Protein AF-A0AAV2PUG5-F1 (afdb_monomer)

Sequence (100 aa):
GLDNAWWIGGRGDDSQMVTISGTALDNNNPLFWFAPLPSWNYKKSECLYISSYAPKDTPLHVHSCADKKIPLCGYSPKLMEQRLPLKSSIQSKDFLNLGF

Mean predicted aligned error: 12.67 Å

Organism: Meganyctiphanes norvegica (NCBI:txid48144)

InterPro domains:
  IPR016187 C-type lectin fold [SSF56436] (5-73)

Nearest PDB structures (foldseek):
  3wh3-assembly1_A  TM=7.036E-01  e=1.785E-02  Homo sapiens

Radius of gyration: 18.86 Å; Cα contacts (8 Å, |Δi|>4): 143; chains: 1; bounding box: 28×44×50 Å

pLDDT: mean 71.43, std 16.98, range [35.56, 91.5]

Foldseek 3Di:
DCPFKAFEQWAAPQPAIAGVVRHGDDQPDPQAADPVRPPRPSDRQKTWMFGPPDPDNHTIDIDGPPDDHHYDDDDDPVVVVVVDPPPDDPPPPVVPPPDD

Structure (mmCIF, N/CA/C/O backbone):
data_AF-A0AAV2PUG5-F1
#
_entry.id   AF-A0AAV2PUG5-F1
#
loop_
_atom_site.group_PDB
_atom_site.id
_atom_site.type_symbol
_atom_site.label_atom_id
_atom_site.label_alt_id
_atom_site.label_comp_id
_atom_site.label_asym_id
_atom_site.label_entity_id
_atom_site.label_seq_id
_atom_site.pdbx_PDB_ins_code
_atom_site.Cartn_x
_atom_site.Cartn_y
_atom_site.Cartn_z
_atom_site.occupancy
_atom_site.B_iso_or_equiv
_atom_site.auth_seq_id
_atom_site.auth_comp_id
_atom_site.auth_asym_id
_atom_site.auth_atom_id
_atom_site.pdbx_PDB_model_num
ATOM 1 N N . GLY A 1 1 ? 15.523 -4.825 -9.676 1.00 49.66 1 GLY A N 1
ATOM 2 C CA . GLY A 1 1 ? 15.246 -5.826 -8.632 1.00 49.66 1 GLY A CA 1
ATOM 3 C C . GLY A 1 1 ? 14.380 -5.186 -7.575 1.00 49.66 1 GLY A C 1
ATOM 4 O O . GLY A 1 1 ? 14.511 -3.989 -7.359 1.00 49.66 1 GLY A O 1
ATOM 5 N N . LEU A 1 2 ? 13.479 -5.947 -6.951 1.00 57.09 2 LEU A N 1
ATOM 6 C CA . LEU A 1 2 ? 12.649 -5.497 -5.819 1.00 57.09 2 LEU A CA 1
ATOM 7 C C . LEU A 1 2 ? 13.419 -5.554 -4.483 1.00 57.09 2 LEU A C 1
ATOM 9 O O . LEU A 1 2 ? 12.812 -5.538 -3.417 1.00 57.09 2 LEU A O 1
ATOM 13 N N . ASP A 1 3 ? 14.750 -5.621 -4.535 1.00 62.50 3 ASP A N 1
ATOM 14 C CA . ASP A 1 3 ? 15.618 -5.993 -3.410 1.00 62.50 3 ASP A CA 1
ATOM 15 C C . ASP A 1 3 ? 15.672 -4.935 -2.294 1.00 62.50 3 ASP A C 1
ATOM 17 O O . ASP A 1 3 ? 16.226 -5.185 -1.232 1.00 62.50 3 ASP A O 1
ATOM 21 N N . ASN A 1 4 ? 15.031 -3.780 -2.504 1.00 80.06 4 ASN A N 1
ATOM 22 C CA . ASN A 1 4 ? 14.833 -2.729 -1.509 1.00 80.06 4 ASN A CA 1
ATOM 23 C C . ASN A 1 4 ? 13.394 -2.192 -1.552 1.00 80.06 4 ASN A C 1
ATOM 25 O O . ASN A 1 4 ? 13.157 -0.998 -1.775 1.00 80.06 4 ASN A O 1
ATOM 29 N N . ALA A 1 5 ? 12.421 -3.094 -1.445 1.00 85.06 5 ALA A N 1
ATOM 30 C CA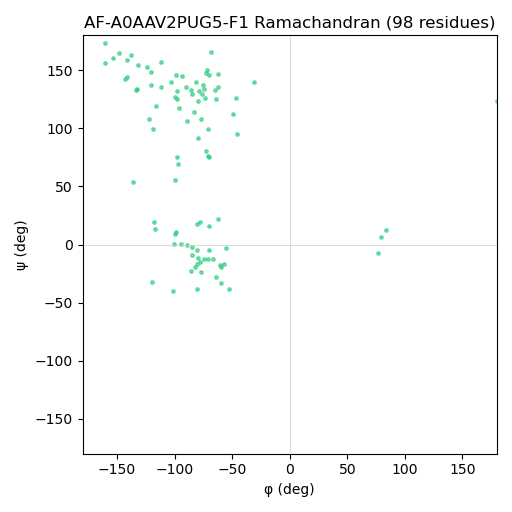 . ALA A 1 5 ? 11.006 -2.762 -1.386 1.00 85.06 5 ALA A CA 1
ATOM 31 C C . ALA A 1 5 ? 10.324 -3.519 -0.246 1.00 85.06 5 ALA A C 1
ATOM 33 O O . ALA A 1 5 ? 10.487 -4.733 -0.103 1.00 85.06 5 ALA A O 1
ATOM 34 N N . TRP A 1 6 ? 9.514 -2.807 0.531 1.00 90.25 6 TRP A N 1
ATOM 35 C CA . TRP A 1 6 ? 8.877 -3.363 1.715 1.00 90.25 6 TRP A CA 1
ATOM 36 C C . TRP A 1 6 ? 7.404 -3.013 1.791 1.00 90.25 6 TRP A C 1
ATOM 38 O O . TRP A 1 6 ? 7.038 -1.845 1.651 1.00 90.25 6 TRP A O 1
ATOM 48 N N . TRP A 1 7 ? 6.566 -4.011 2.072 1.00 91.50 7 TRP A N 1
ATOM 49 C CA . TRP A 1 7 ? 5.155 -3.770 2.347 1.00 91.50 7 TRP A CA 1
ATOM 50 C C . TRP A 1 7 ? 5.008 -2.957 3.628 1.00 91.50 7 TRP A C 1
ATOM 52 O O . TRP A 1 7 ? 5.600 -3.290 4.655 1.00 91.50 7 TRP A O 1
ATOM 62 N N . ILE A 1 8 ? 4.174 -1.926 3.573 1.00 90.12 8 ILE A N 1
ATOM 63 C CA . ILE A 1 8 ? 3.691 -1.224 4.756 1.00 90.12 8 ILE A CA 1
ATOM 64 C C . ILE A 1 8 ? 2.200 -1.506 4.914 1.00 90.12 8 ILE A C 1
ATOM 66 O O . ILE A 1 8 ? 1.515 -1.884 3.965 1.00 90.12 8 ILE A O 1
ATOM 70 N N . GLY A 1 9 ? 1.690 -1.358 6.134 1.00 90.44 9 GLY A N 1
ATOM 71 C CA . GLY A 1 9 ? 0.304 -1.676 6.453 1.00 90.44 9 GLY A CA 1
ATOM 72 C C . GLY A 1 9 ? -0.695 -0.702 5.829 1.00 90.44 9 GLY A C 1
ATOM 73 O O . GLY A 1 9 ? -1.277 0.098 6.556 1.00 90.44 9 GLY A O 1
ATOM 74 N N . GLY A 1 10 ? -0.952 -0.808 4.525 1.00 89.94 10 GLY A N 1
ATOM 75 C CA . GLY A 1 10 ? -2.052 -0.122 3.859 1.00 89.94 10 GLY A CA 1
ATOM 76 C C . GLY A 1 10 ? -2.447 -0.731 2.516 1.00 89.94 10 GLY A C 1
ATOM 77 O O . GLY A 1 10 ? -1.667 -1.433 1.872 1.00 89.94 10 GLY A O 1
ATOM 78 N N . ARG A 1 11 ? -3.696 -0.475 2.129 1.00 91.12 11 ARG A N 1
ATOM 79 C CA . ARG A 1 11 ? -4.364 -1.022 0.942 1.00 91.12 11 ARG A CA 1
ATOM 80 C C . ARG A 1 11 ? -5.369 -0.029 0.371 1.00 91.12 11 ARG A C 1
ATOM 82 O O . ARG A 1 11 ? -5.775 0.899 1.068 1.00 91.12 11 ARG A O 1
ATOM 89 N N . GLY A 1 12 ? -5.800 -0.259 -0.859 1.00 90.75 12 GLY A N 1
ATOM 90 C CA . GLY A 1 12 ? -6.931 0.456 -1.436 1.00 90.75 12 GLY A CA 1
ATOM 91 C C . GLY A 1 12 ? -8.277 0.036 -0.829 1.00 90.75 12 GLY A C 1
ATOM 92 O O . GLY A 1 12 ? -8.450 -1.113 -0.409 1.00 90.75 12 GLY A O 1
ATOM 93 N N . ASP A 1 13 ? -9.240 0.958 -0.784 1.00 90.81 13 ASP A N 1
ATOM 94 C CA . ASP A 1 13 ? -10.641 0.705 -0.398 1.00 90.81 13 ASP A CA 1
ATOM 95 C C . ASP A 1 13 ? -11.664 0.972 -1.527 1.00 90.81 13 ASP A C 1
ATOM 97 O O . ASP A 1 13 ? -12.869 0.970 -1.284 1.00 90.81 13 ASP A O 1
ATOM 101 N N . ASP A 1 14 ? -11.173 1.117 -2.758 1.00 88.62 14 ASP A N 1
ATOM 102 C CA . ASP A 1 14 ? -11.822 1.581 -3.995 1.00 88.62 14 ASP A CA 1
ATOM 103 C C . ASP A 1 14 ? -12.026 3.107 -4.099 1.00 88.62 14 ASP A C 1
ATOM 105 O O . ASP A 1 14 ? -12.350 3.599 -5.179 1.00 88.62 14 ASP A O 1
ATOM 109 N N . SER A 1 15 ? -11.760 3.875 -3.035 1.00 86.44 15 SER A N 1
ATOM 110 C CA . SER A 1 15 ? -11.857 5.343 -3.019 1.00 86.44 15 SER A CA 1
ATOM 111 C C . SER A 1 15 ? -10.534 6.044 -2.698 1.00 86.44 15 SER A C 1
ATOM 113 O O . SER A 1 15 ? -10.310 7.159 -3.168 1.00 86.44 15 SER A O 1
ATOM 115 N N . GLN A 1 16 ? -9.682 5.440 -1.873 1.00 86.56 16 GLN A N 1
ATOM 116 C CA . GLN A 1 16 ? -8.417 5.998 -1.401 1.00 86.56 16 GLN A CA 1
ATOM 117 C C . GLN A 1 16 ? -7.480 4.899 -0.883 1.00 86.56 16 GLN A C 1
ATOM 119 O O . GLN A 1 16 ? -7.862 3.734 -0.749 1.00 86.56 16 GLN A O 1
ATOM 124 N N . MET A 1 17 ? -6.244 5.277 -0.551 1.00 87.00 17 MET A N 1
ATOM 125 C CA . MET A 1 17 ? -5.366 4.407 0.223 1.00 87.00 17 MET A CA 1
ATOM 126 C C . MET A 1 17 ? -5.654 4.575 1.714 1.00 87.00 17 MET A C 1
ATOM 128 O O . MET A 1 17 ? -5.680 5.689 2.240 1.00 87.00 17 MET A O 1
ATOM 132 N N . VAL A 1 18 ? -5.849 3.453 2.400 1.00 89.38 18 VAL A N 1
ATOM 133 C CA . VAL A 1 18 ? -6.074 3.396 3.845 1.00 89.38 18 VAL A CA 1
ATOM 134 C C . VAL A 1 18 ? -5.002 2.551 4.511 1.00 89.38 18 VAL A C 1
ATOM 136 O O . VAL A 1 18 ? -4.507 1.579 3.939 1.00 89.38 18 VAL A O 1
ATOM 139 N N . THR A 1 19 ? -4.651 2.884 5.747 1.00 88.12 19 THR A N 1
ATOM 140 C CA . THR A 1 19 ? -3.828 2.006 6.579 1.00 88.12 19 THR A CA 1
ATOM 141 C C . THR A 1 19 ? -4.607 0.745 6.971 1.00 88.12 19 THR A C 1
ATOM 143 O O . THR A 1 19 ? -5.836 0.696 6.905 1.00 88.12 19 THR A O 1
ATOM 146 N N . ILE A 1 20 ? -3.916 -0.281 7.472 1.00 84.31 20 ILE A N 1
ATOM 147 C CA . ILE A 1 20 ? -4.549 -1.484 8.044 1.00 84.31 20 ILE A CA 1
ATOM 148 C C . ILE A 1 20 ? -5.461 -1.184 9.245 1.00 84.31 20 ILE A C 1
ATOM 150 O O . ILE A 1 20 ? -6.311 -2.005 9.579 1.00 84.31 20 ILE A O 1
ATOM 154 N N . SER A 1 21 ? -5.304 -0.023 9.892 1.00 82.00 21 SER A N 1
ATOM 155 C CA . SER A 1 21 ? -6.201 0.455 10.953 1.00 82.00 21 SER A CA 1
ATOM 156 C C . SER A 1 21 ? -7.433 1.195 10.419 1.00 82.00 21 SER A C 1
ATOM 158 O O . SER A 1 21 ? -8.263 1.620 11.215 1.00 82.00 21 SER A O 1
ATOM 160 N N . GLY A 1 22 ? -7.556 1.365 9.099 1.00 82.31 22 GLY A N 1
ATOM 161 C CA . GLY A 1 22 ? -8.653 2.088 8.452 1.00 82.31 22 GLY A CA 1
ATOM 162 C C . GLY A 1 22 ? -8.462 3.604 8.393 1.00 82.31 22 GLY A C 1
ATOM 163 O O . GLY A 1 22 ? -9.407 4.325 8.093 1.00 82.31 22 GLY A O 1
ATOM 164 N N . THR A 1 23 ? -7.263 4.114 8.683 1.00 87.06 23 THR A N 1
ATOM 165 C CA . THR A 1 23 ? -6.976 5.549 8.596 1.00 87.06 23 THR A CA 1
ATOM 166 C C . THR A 1 23 ? -6.725 5.931 7.141 1.00 87.06 23 THR A C 1
ATOM 168 O O . THR A 1 23 ? -5.842 5.363 6.502 1.00 87.06 23 THR A O 1
ATOM 171 N N . ALA A 1 24 ? -7.487 6.896 6.629 1.00 87.38 24 ALA A N 1
ATOM 172 C CA . ALA A 1 24 ? -7.286 7.464 5.300 1.00 87.38 24 ALA A CA 1
ATOM 173 C C . ALA A 1 24 ? -5.920 8.154 5.187 1.00 87.38 24 ALA A C 1
ATOM 175 O O . ALA A 1 24 ? -5.523 8.896 6.088 1.00 87.38 24 ALA A O 1
ATOM 176 N N . LEU A 1 25 ? -5.215 7.923 4.080 1.00 83.31 25 LEU A N 1
ATOM 177 C CA . LEU A 1 25 ? -4.001 8.659 3.741 1.00 83.31 25 LEU A CA 1
ATOM 178 C C . LEU A 1 25 ? -4.335 9.852 2.848 1.00 83.31 25 LEU A C 1
ATOM 180 O O . LEU A 1 25 ? -5.214 9.780 1.991 1.00 83.31 25 LEU A O 1
ATOM 184 N N . ASP A 1 26 ? -3.599 10.948 3.025 1.00 81.06 26 ASP A N 1
ATOM 185 C CA . ASP A 1 26 ? -3.700 12.102 2.136 1.00 81.06 26 ASP A CA 1
ATOM 186 C C . ASP A 1 26 ? -3.085 11.765 0.771 1.00 81.06 26 ASP A C 1
ATOM 188 O O . ASP A 1 26 ? -1.866 11.797 0.586 1.00 81.06 26 ASP A O 1
ATOM 192 N N . ASN A 1 27 ? -3.945 11.428 -0.189 1.00 71.81 27 ASN A N 1
ATOM 193 C CA . ASN A 1 27 ? -3.565 11.071 -1.556 1.00 71.81 27 ASN A CA 1
ATOM 194 C C . ASN A 1 27 ? -2.971 12.243 -2.359 1.00 71.81 27 ASN A C 1
ATOM 196 O O . ASN A 1 27 ? -2.414 12.017 -3.432 1.00 71.81 27 ASN A O 1
ATOM 200 N N . ASN A 1 28 ? -3.083 13.477 -1.856 1.00 73.88 28 ASN A N 1
ATOM 201 C CA . ASN A 1 28 ? -2.594 14.679 -2.528 1.00 73.88 28 ASN A CA 1
ATOM 202 C C . ASN A 1 28 ? -1.256 15.170 -1.970 1.00 73.88 28 ASN A C 1
ATOM 204 O O . ASN A 1 28 ? -0.746 16.180 -2.448 1.00 73.88 28 ASN A O 1
ATOM 208 N N . ASN A 1 29 ? -0.673 14.484 -0.981 1.00 74.69 29 ASN A N 1
ATOM 209 C CA . ASN A 1 29 ? 0.572 14.924 -0.365 1.00 74.69 29 ASN A CA 1
ATOM 210 C C . ASN A 1 29 ? 1.792 14.607 -1.260 1.00 74.69 29 ASN A C 1
ATOM 212 O O . ASN A 1 29 ? 2.206 13.444 -1.347 1.00 74.69 29 ASN A O 1
ATOM 216 N N . PRO A 1 30 ? 2.426 15.613 -1.891 1.00 67.88 30 PRO A N 1
ATOM 217 C CA . PRO A 1 30 ? 3.510 15.386 -2.845 1.00 67.88 30 PRO A CA 1
ATOM 218 C C . PRO A 1 30 ? 4.810 14.908 -2.183 1.00 67.88 30 PRO A C 1
ATOM 220 O O . PRO A 1 30 ? 5.713 14.468 -2.886 1.00 67.88 30 PRO A O 1
ATOM 223 N N . LEU A 1 31 ? 4.922 14.982 -0.850 1.00 66.69 31 LEU A N 1
ATOM 224 C CA . LEU A 1 31 ? 6.087 14.483 -0.111 1.00 66.69 31 LEU A CA 1
ATOM 225 C C . LEU A 1 31 ? 6.075 12.960 0.028 1.00 66.69 31 LEU A C 1
ATOM 227 O O . LEU A 1 31 ? 7.118 12.349 0.245 1.00 66.69 31 LEU A O 1
ATOM 231 N N . PHE A 1 32 ? 4.898 12.342 -0.062 1.00 70.94 32 PHE A N 1
ATOM 232 C CA . PHE A 1 32 ? 4.756 10.911 0.168 1.00 70.94 32 PHE A CA 1
ATOM 233 C C . PHE A 1 32 ? 4.662 10.118 -1.129 1.00 70.94 32 PHE A C 1
ATOM 235 O O . PHE A 1 32 ? 5.266 9.053 -1.229 1.00 70.94 32 PHE A O 1
ATOM 242 N N . TRP A 1 33 ? 3.949 10.634 -2.127 1.00 75.31 33 TRP A N 1
ATOM 243 C CA . TRP A 1 33 ? 3.588 9.877 -3.321 1.00 75.31 33 TRP A CA 1
ATOM 244 C C . TRP A 1 33 ? 4.515 10.127 -4.505 1.00 75.31 33 TRP A C 1
ATOM 246 O O . TRP A 1 33 ? 4.735 11.270 -4.904 1.00 75.31 33 TRP A O 1
ATOM 256 N N . PHE A 1 34 ? 4.968 9.045 -5.141 1.00 65.88 34 PHE A N 1
ATOM 257 C CA . PHE A 1 34 ? 5.668 9.133 -6.420 1.00 65.88 34 PHE A CA 1
ATOM 258 C C . PHE A 1 34 ? 4.764 9.674 -7.525 1.00 65.88 34 PHE A C 1
ATOM 2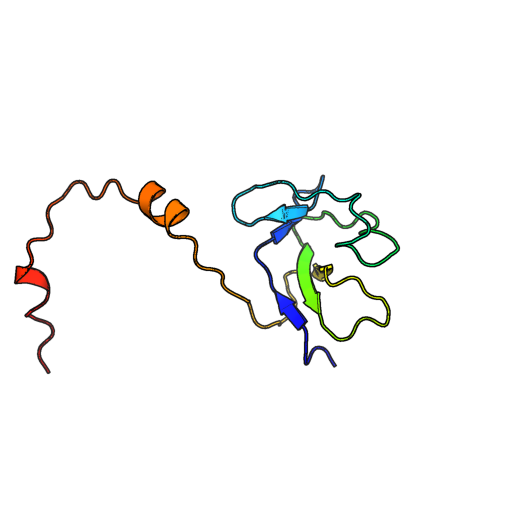60 O O . PHE A 1 34 ? 3.696 9.131 -7.794 1.00 65.88 34 PHE A O 1
ATOM 267 N N . ALA A 1 35 ? 5.218 10.744 -8.183 1.00 57.50 35 ALA A N 1
ATOM 268 C CA . ALA A 1 35 ? 4.507 11.367 -9.288 1.00 57.50 35 ALA A CA 1
ATOM 269 C C . ALA A 1 35 ? 4.592 10.526 -10.586 1.00 57.50 35 ALA A C 1
ATOM 271 O O . ALA A 1 35 ? 5.703 10.164 -10.996 1.00 57.50 35 ALA A O 1
ATOM 272 N N . PRO A 1 36 ? 3.473 10.317 -11.308 1.00 53.31 36 PRO A N 1
ATOM 273 C CA . PRO A 1 36 ? 2.148 10.865 -11.017 1.00 53.31 36 PRO A CA 1
ATOM 274 C C . PRO A 1 36 ? 1.508 10.150 -9.818 1.00 53.31 36 PRO A C 1
ATOM 276 O O . PRO A 1 36 ? 1.418 8.922 -9.830 1.00 53.31 36 PRO A O 1
ATOM 279 N N . LEU A 1 37 ? 1.097 10.956 -8.817 1.00 55.88 37 LEU A N 1
ATOM 280 C CA . LEU A 1 37 ? 0.328 10.594 -7.610 1.00 55.88 37 LEU A CA 1
ATOM 281 C C . LEU A 1 37 ? -0.596 9.422 -7.924 1.00 55.88 37 LEU A C 1
ATOM 283 O O . LEU A 1 37 ? -1.153 9.479 -9.020 1.00 55.88 37 LEU A O 1
ATOM 287 N N . PRO A 1 38 ? -0.777 8.418 -7.034 1.00 54.44 38 PRO A N 1
ATOM 288 C CA . PRO A 1 38 ? -1.325 7.105 -7.378 1.00 54.44 38 PRO A CA 1
ATOM 289 C C . PRO A 1 38 ? -2.555 7.285 -8.255 1.00 54.44 38 PRO A C 1
ATOM 291 O O . PRO A 1 38 ? -3.648 7.582 -7.774 1.00 54.44 38 PRO A O 1
ATOM 294 N N . SER A 1 39 ? -2.343 7.208 -9.567 1.00 52.91 39 SER A N 1
ATOM 295 C CA . SER A 1 39 ? -3.365 7.582 -10.525 1.00 52.91 39 SER A CA 1
ATOM 296 C C . SER A 1 39 ? -4.283 6.378 -10.578 1.00 52.91 39 SER A C 1
ATOM 298 O O . SER A 1 39 ? -4.049 5.401 -11.279 1.00 52.91 39 SER A O 1
ATOM 300 N N . TRP A 1 40 ? -5.300 6.433 -9.718 1.00 56.62 40 TRP A N 1
ATOM 301 C CA . TRP A 1 40 ? -6.561 5.705 -9.835 1.00 56.62 40 TRP A CA 1
ATOM 302 C C . TRP A 1 40 ? -6.574 4.227 -9.425 1.00 56.62 40 TRP A C 1
ATOM 304 O O . TRP A 1 40 ? -7.611 3.580 -9.543 1.00 56.62 40 TRP A O 1
ATOM 314 N N . ASN A 1 41 ? -5.490 3.689 -8.868 1.00 66.31 41 ASN A N 1
ATOM 315 C CA . ASN A 1 41 ? -5.447 2.299 -8.400 1.00 66.31 41 ASN A CA 1
ATOM 316 C C . ASN A 1 41 ? -5.638 2.176 -6.878 1.00 66.31 41 ASN A C 1
ATOM 318 O O . ASN A 1 41 ? -4.855 1.534 -6.188 1.00 66.31 41 ASN A O 1
ATOM 322 N N . TYR A 1 42 ? -6.738 2.732 -6.360 1.00 81.69 42 TYR A N 1
ATOM 323 C CA . TYR A 1 42 ? -7.219 2.468 -4.993 1.00 81.69 42 TYR A CA 1
ATOM 324 C C . TYR A 1 42 ? -7.947 1.130 -4.870 1.00 81.69 42 TYR A C 1
ATOM 326 O O . TYR A 1 42 ? -8.723 0.934 -3.943 1.00 81.69 42 TYR A O 1
ATOM 334 N N . LYS A 1 43 ? -7.752 0.205 -5.809 1.00 88.69 43 LYS A N 1
ATOM 335 C CA . LYS A 1 43 ? -8.467 -1.069 -5.794 1.00 88.69 43 LYS A CA 1
ATOM 336 C C . LYS A 1 43 ? -8.102 -1.838 -4.534 1.00 88.69 43 LYS A C 1
ATOM 338 O O . LYS A 1 43 ? -6.949 -1.842 -4.109 1.00 88.69 43 LYS A O 1
ATOM 343 N N . LYS A 1 44 ? -9.053 -2.594 -3.995 1.00 90.94 44 LYS A N 1
ATOM 344 C CA . LYS A 1 44 ? -8.792 -3.510 -2.866 1.00 90.94 44 LYS A CA 1
ATOM 345 C C . LYS A 1 44 ? -7.698 -4.554 -3.131 1.00 90.94 44 LYS A C 1
ATOM 347 O O . LYS A 1 44 ? -7.196 -5.152 -2.183 1.00 90.94 44 LYS A O 1
ATOM 352 N N . SER A 1 45 ? -7.335 -4.779 -4.396 1.00 90.75 45 SER A N 1
ATOM 353 C CA . SER A 1 45 ? -6.221 -5.639 -4.813 1.00 90.75 45 SER A CA 1
ATOM 354 C C . SER A 1 45 ? -4.844 -4.978 -4.711 1.00 90.75 45 SER A C 1
ATOM 356 O O . SER A 1 45 ? -3.850 -5.645 -4.980 1.00 90.75 45 SER A O 1
ATOM 358 N N . GLU A 1 46 ? -4.769 -3.697 -4.360 1.00 90.12 46 GLU A N 1
ATOM 359 C CA . GLU A 1 46 ? -3.546 -2.898 -4.376 1.00 90.12 46 GLU A CA 1
ATOM 360 C C . GLU A 1 46 ? -3.099 -2.535 -2.955 1.00 90.12 46 GLU A C 1
ATOM 362 O O . GLU A 1 46 ? -3.901 -2.139 -2.103 1.00 90.12 46 GLU A O 1
ATOM 367 N N . CYS A 1 47 ? -1.800 -2.677 -2.704 1.00 89.50 47 CYS A N 1
ATOM 368 C CA . CYS A 1 47 ? -1.159 -2.529 -1.403 1.00 89.50 47 CYS A CA 1
ATOM 369 C C . CYS A 1 47 ? -0.037 -1.487 -1.452 1.00 89.50 47 CYS A C 1
ATOM 371 O O . CYS A 1 47 ? 0.583 -1.257 -2.494 1.00 89.50 47 CYS A O 1
ATOM 373 N N . LEU A 1 48 ? 0.236 -0.865 -0.303 1.00 88.88 48 LEU A N 1
ATOM 374 C CA . LEU A 1 48 ? 1.290 0.137 -0.159 1.00 88.88 48 LEU A CA 1
ATOM 375 C C . LEU A 1 48 ? 2.638 -0.488 0.136 1.00 88.88 48 LEU A C 1
ATOM 377 O O . LEU A 1 48 ? 2.772 -1.274 1.073 1.00 88.88 48 LEU A O 1
ATOM 381 N N . TYR A 1 49 ? 3.661 -0.037 -0.575 1.00 87.75 49 TYR A N 1
ATOM 382 C CA . TYR A 1 49 ? 5.040 -0.354 -0.246 1.00 87.75 49 TYR A CA 1
ATOM 383 C C . TYR A 1 49 ? 5.913 0.895 -0.237 1.00 87.75 49 TYR A C 1
ATOM 385 O O . TYR A 1 49 ? 5.621 1.880 -0.917 1.00 87.75 49 TYR A O 1
ATOM 393 N N . ILE A 1 50 ? 6.997 0.829 0.534 1.00 86.06 50 ILE A N 1
ATOM 394 C CA . ILE A 1 50 ? 8.109 1.772 0.428 1.00 86.06 50 ILE A CA 1
ATOM 395 C C . ILE A 1 50 ? 9.228 1.162 -0.402 1.00 86.06 50 ILE A C 1
ATOM 397 O O . ILE A 1 50 ? 9.460 -0.047 -0.331 1.00 86.06 50 ILE A O 1
ATOM 401 N N . SER A 1 51 ? 9.946 1.977 -1.168 1.00 81.50 51 SER A N 1
ATOM 402 C CA . SER A 1 51 ? 11.165 1.534 -1.841 1.00 81.50 51 SER A CA 1
ATOM 403 C C . SER A 1 51 ? 12.235 2.610 -1.834 1.00 81.50 51 SER A C 1
ATOM 405 O O . SER A 1 51 ? 11.936 3.791 -1.970 1.00 81.50 51 SER A O 1
ATOM 407 N N . SER A 1 52 ? 13.495 2.193 -1.703 1.00 72.94 52 SER A N 1
ATOM 408 C CA . SER A 1 52 ? 14.647 3.091 -1.831 1.00 72.94 52 SER A CA 1
ATOM 409 C C . SER A 1 52 ? 15.166 3.217 -3.270 1.00 72.94 52 SER A C 1
ATOM 411 O O . SER A 1 52 ? 16.138 3.929 -3.499 1.00 72.94 52 SER A O 1
ATOM 413 N N . TYR A 1 53 ? 14.552 2.525 -4.243 1.00 64.56 53 TYR A N 1
ATOM 414 C CA . TYR A 1 53 ? 15.033 2.459 -5.631 1.00 64.56 53 TYR A CA 1
ATOM 415 C C . TYR A 1 53 ? 14.302 3.412 -6.599 1.00 64.56 53 TYR A C 1
ATOM 417 O O . TYR A 1 53 ? 14.491 3.338 -7.813 1.00 64.56 53 TYR A O 1
ATOM 425 N N . ALA A 1 54 ? 13.458 4.322 -6.118 1.00 55.56 54 ALA A N 1
ATOM 426 C CA . ALA A 1 54 ? 12.791 5.254 -7.021 1.00 55.56 54 ALA A CA 1
ATOM 427 C C . ALA A 1 54 ? 13.737 6.406 -7.421 1.00 55.56 54 ALA A C 1
ATOM 429 O O . ALA A 1 54 ? 14.315 7.044 -6.545 1.00 55.56 54 ALA A O 1
ATOM 430 N N . PRO A 1 55 ? 13.864 6.753 -8.718 1.00 53.09 55 PRO A N 1
ATOM 431 C CA . PRO A 1 55 ? 14.681 7.880 -9.187 1.00 53.09 55 PRO A CA 1
ATOM 432 C C . PRO A 1 55 ? 14.112 9.268 -8.817 1.00 53.09 55 PRO A C 1
ATOM 434 O O . PRO A 1 55 ? 14.486 10.267 -9.426 1.00 53.09 55 PRO A O 1
ATOM 437 N N . LYS A 1 56 ? 13.169 9.346 -7.871 1.00 56.12 56 LYS A N 1
ATOM 438 C CA . LYS A 1 56 ? 12.542 10.578 -7.381 1.00 56.12 56 LYS A CA 1
ATOM 439 C C . LYS A 1 56 ? 12.304 10.425 -5.882 1.00 56.12 56 LYS A C 1
ATOM 441 O O . LYS A 1 56 ? 11.930 9.340 -5.448 1.00 56.12 56 LYS A O 1
ATOM 446 N N . ASP A 1 57 ? 12.496 11.509 -5.139 1.00 60.72 57 ASP A N 1
ATOM 447 C CA . ASP A 1 57 ? 12.592 11.621 -3.671 1.00 60.72 57 ASP A CA 1
ATOM 448 C C . ASP A 1 57 ? 11.342 11.216 -2.854 1.00 60.72 57 ASP A C 1
ATOM 450 O O . ASP A 1 57 ? 11.151 11.652 -1.721 1.00 60.72 57 ASP A O 1
ATOM 454 N N . THR A 1 58 ? 10.454 10.400 -3.412 1.00 70.75 58 THR A N 1
ATOM 455 C CA . THR A 1 58 ? 9.145 10.062 -2.850 1.00 70.75 58 THR A CA 1
ATOM 456 C C . THR A 1 58 ? 9.077 8.572 -2.511 1.00 70.75 58 THR A C 1
ATOM 458 O O . THR A 1 58 ? 9.197 7.747 -3.421 1.00 70.75 58 THR A O 1
ATOM 461 N N . PRO A 1 59 ? 8.864 8.207 -1.238 1.00 75.62 59 PRO A N 1
ATOM 462 C CA . PRO A 1 59 ? 9.048 6.834 -0.783 1.00 75.62 59 PRO A CA 1
ATOM 463 C C . PRO A 1 59 ? 7.831 5.918 -0.975 1.00 75.62 59 PRO A C 1
ATOM 465 O O . PRO A 1 59 ? 8.029 4.705 -0.969 1.00 75.62 59 PRO A O 1
ATOM 468 N N . LEU A 1 60 ? 6.594 6.434 -1.091 1.00 82.38 60 LEU A N 1
ATOM 469 C CA . LEU A 1 60 ? 5.387 5.594 -1.166 1.00 82.38 60 LEU A CA 1
ATOM 470 C C . LEU A 1 60 ? 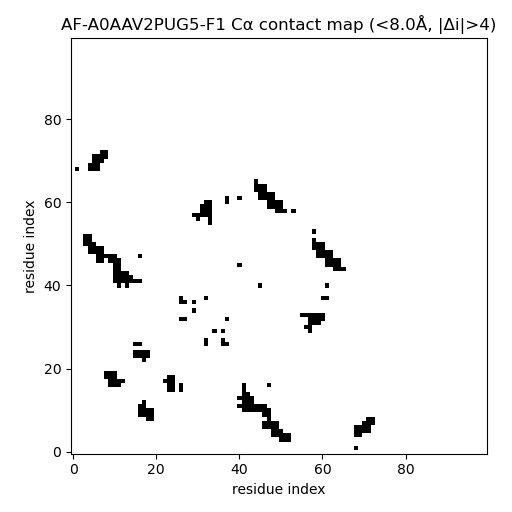5.005 5.224 -2.596 1.00 82.38 60 LEU A C 1
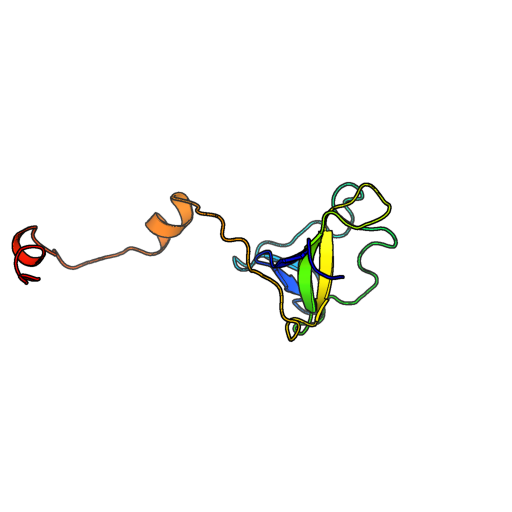ATOM 472 O O . LEU A 1 60 ? 4.890 6.067 -3.490 1.00 82.38 60 LEU A O 1
ATOM 476 N N . HIS A 1 61 ? 4.682 3.945 -2.752 1.00 82.88 61 HIS A N 1
ATOM 477 C CA . HIS A 1 61 ? 4.248 3.339 -3.996 1.00 82.88 61 HIS A CA 1
ATOM 478 C C . HIS A 1 61 ? 3.078 2.375 -3.768 1.00 82.88 61 HIS A C 1
ATOM 480 O O . HIS A 1 61 ? 2.826 1.913 -2.653 1.00 82.88 61 HIS A O 1
ATOM 486 N N . VAL A 1 62 ? 2.387 2.045 -4.859 1.00 84.00 62 VAL A N 1
ATOM 487 C CA . VAL A 1 62 ? 1.256 1.112 -4.889 1.00 84.00 62 VAL A CA 1
ATOM 488 C C . VAL A 1 62 ? 1.584 -0.039 -5.837 1.00 84.00 62 VAL A C 1
ATOM 490 O O . VAL A 1 62 ? 2.150 0.189 -6.906 1.00 84.00 62 VAL A O 1
ATOM 493 N N . HIS A 1 63 ? 1.262 -1.268 -5.440 1.00 86.88 63 HIS A N 1
ATOM 494 C CA . HIS A 1 63 ? 1.383 -2.450 -6.293 1.00 86.88 63 HIS A CA 1
ATOM 495 C C . HIS A 1 63 ? 0.386 -3.531 -5.869 1.00 86.88 63 HIS A C 1
ATOM 497 O O . HIS A 1 63 ? -0.045 -3.556 -4.715 1.00 86.88 63 HIS A O 1
ATOM 503 N N . SER A 1 64 ? 0.101 -4.481 -6.762 1.00 89.56 64 SER A N 1
ATOM 504 C CA . SER A 1 64 ? -0.718 -5.661 -6.471 1.00 89.56 64 SER A CA 1
ATOM 505 C C . SER A 1 64 ? -0.307 -6.326 -5.155 1.00 89.56 64 SER A C 1
ATOM 507 O O . SER A 1 64 ? 0.854 -6.699 -4.975 1.00 89.56 64 SER A O 1
ATOM 509 N N . CYS A 1 65 ? -1.272 -6.527 -4.258 1.00 90.69 65 CYS A N 1
ATOM 510 C CA . CYS A 1 65 ? -1.093 -7.210 -2.978 1.00 90.69 65 CYS A CA 1
ATOM 511 C C . CYS A 1 65 ? -0.628 -8.669 -3.130 1.00 90.69 65 CYS A C 1
ATOM 513 O O . CYS A 1 65 ? -0.154 -9.258 -2.162 1.00 90.69 65 CYS A O 1
ATOM 515 N N . ALA A 1 66 ? -0.781 -9.269 -4.317 1.00 90.06 66 ALA A N 1
ATOM 516 C CA . ALA A 1 66 ? -0.342 -10.639 -4.589 1.00 90.06 66 ALA A CA 1
ATOM 517 C C . ALA A 1 66 ? 1.186 -10.763 -4.750 1.00 90.06 66 ALA A C 1
ATOM 519 O O . ALA A 1 66 ? 1.722 -11.873 -4.744 1.00 90.06 66 ALA A O 1
ATOM 520 N N . ASP A 1 67 ? 1.894 -9.642 -4.891 1.00 88.69 67 ASP A N 1
ATOM 521 C CA . ASP A 1 67 ? 3.344 -9.634 -5.019 1.00 88.69 67 ASP A CA 1
ATOM 522 C C . ASP A 1 67 ? 4.059 -10.020 -3.721 1.00 88.69 67 ASP A C 1
ATOM 524 O O . ASP A 1 67 ? 3.689 -9.636 -2.608 1.00 88.69 67 ASP A O 1
ATOM 528 N N . LYS A 1 68 ? 5.197 -10.695 -3.880 1.00 86.50 68 LYS A N 1
ATOM 529 C CA . LYS A 1 68 ? 6.088 -11.017 -2.766 1.00 86.50 68 LYS A CA 1
ATOM 530 C C . LYS A 1 68 ? 6.992 -9.823 -2.460 1.00 86.50 68 LYS A C 1
ATOM 532 O O . LYS A 1 68 ? 7.843 -9.470 -3.271 1.00 86.50 68 LYS A O 1
ATOM 537 N N . LYS A 1 69 ? 6.820 -9.228 -1.279 1.00 86.44 69 LYS A N 1
ATOM 538 C CA . LYS A 1 69 ? 7.745 -8.260 -0.664 1.00 86.44 69 LYS A CA 1
ATOM 539 C C . LYS A 1 69 ? 7.803 -8.532 0.840 1.00 86.44 69 LYS A C 1
ATOM 541 O O . LYS A 1 69 ? 6.899 -9.159 1.395 1.00 86.44 69 LYS A O 1
ATOM 546 N N . ILE A 1 70 ? 8.866 -8.082 1.499 1.00 89.06 70 ILE A N 1
ATOM 547 C CA . ILE A 1 70 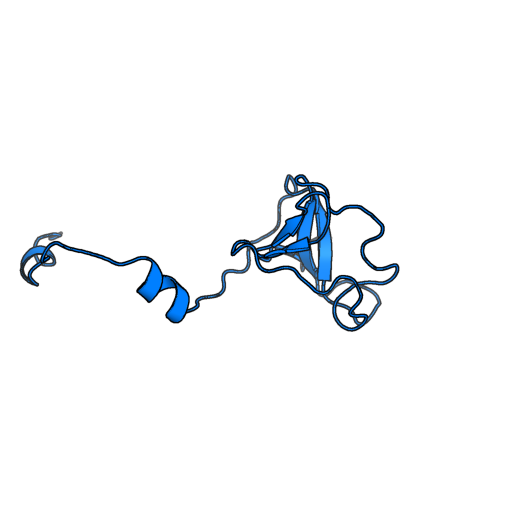? 9.023 -8.245 2.950 1.00 89.06 70 ILE A CA 1
ATOM 548 C C . ILE A 1 70 ? 8.119 -7.222 3.658 1.00 89.06 70 ILE A C 1
ATOM 550 O O . ILE A 1 70 ? 8.181 -6.042 3.311 1.00 89.06 70 ILE A O 1
ATOM 554 N N . PRO A 1 71 ? 7.281 -7.616 4.632 1.00 89.69 71 PRO A N 1
ATOM 555 C CA . PRO A 1 71 ? 6.512 -6.659 5.418 1.00 89.69 71 PRO A CA 1
ATOM 556 C C . PRO A 1 71 ? 7.384 -5.940 6.451 1.00 89.69 71 PRO A C 1
ATOM 558 O O . PRO A 1 71 ? 8.175 -6.566 7.155 1.00 89.69 71 PRO A O 1
ATOM 561 N N . LEU A 1 72 ? 7.194 -4.628 6.581 1.00 89.38 72 LEU A N 1
ATOM 562 C CA . LEU A 1 72 ? 7.697 -3.838 7.702 1.00 89.38 72 LEU A CA 1
ATOM 563 C C . LEU A 1 72 ? 6.603 -3.684 8.753 1.00 89.38 72 LEU A C 1
ATOM 565 O O . LEU A 1 72 ? 5.550 -3.090 8.512 1.00 89.38 72 LEU A O 1
ATOM 569 N N . CYS A 1 73 ? 6.877 -4.212 9.941 1.00 83.81 73 CYS A N 1
ATOM 570 C CA . CYS A 1 73 ? 5.967 -4.162 11.075 1.00 83.81 73 CYS A CA 1
ATOM 571 C C . CYS A 1 73 ? 6.346 -3.005 12.007 1.00 83.81 73 CYS A C 1
ATOM 573 O O . CYS A 1 73 ? 7.476 -2.931 12.482 1.00 83.81 73 CYS A O 1
ATOM 575 N N . GLY A 1 74 ? 5.388 -2.122 12.294 1.00 78.00 74 GLY A N 1
ATOM 576 C CA . GLY A 1 74 ? 5.508 -1.086 13.320 1.00 78.00 74 GLY A CA 1
ATOM 577 C C . GLY A 1 74 ? 4.738 -1.471 14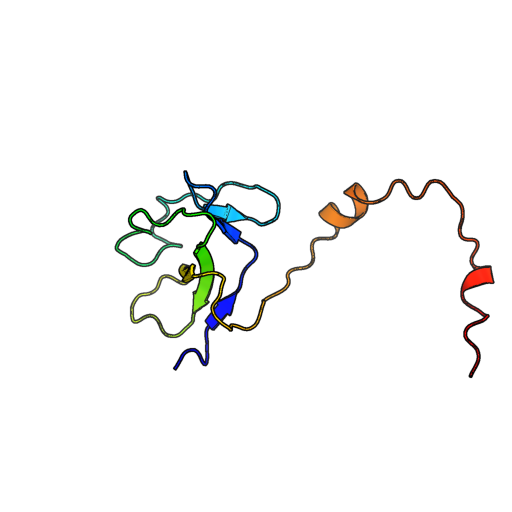.582 1.00 78.00 74 GLY A C 1
ATOM 578 O O . GLY A 1 74 ? 3.629 -1.999 14.497 1.00 78.00 74 GLY A O 1
ATOM 579 N N . TYR A 1 75 ? 5.310 -1.197 15.752 1.00 74.12 75 TYR A N 1
ATOM 580 C CA . TYR A 1 75 ? 4.668 -1.427 17.046 1.00 74.12 75 TYR A CA 1
ATOM 581 C C . TYR A 1 75 ? 4.081 -0.120 17.595 1.00 74.12 75 TYR A C 1
ATOM 583 O O . TYR A 1 75 ? 4.793 0.875 17.715 1.00 74.12 75 TYR A O 1
ATOM 591 N N . SER A 1 76 ? 2.791 -0.120 17.948 1.00 67.88 76 SER A N 1
ATOM 592 C CA . SER A 1 76 ? 2.137 0.997 18.643 1.00 67.88 76 SER A CA 1
ATOM 593 C C . SER A 1 76 ? 1.540 0.505 19.967 1.00 67.88 76 SER A C 1
ATOM 595 O O . SER A 1 76 ? 0.515 -0.184 19.937 1.00 67.88 76 SER A O 1
ATOM 597 N N . PRO A 1 77 ? 2.125 0.872 21.126 1.00 66.38 77 PRO A N 1
ATOM 598 C CA . PRO A 1 77 ? 1.609 0.483 22.442 1.00 66.38 77 PRO A CA 1
ATOM 599 C C . PRO A 1 77 ? 0.121 0.830 22.632 1.00 66.38 77 PRO A C 1
ATOM 601 O O . PRO A 1 77 ? -0.655 0.029 23.147 1.00 66.38 77 PRO A O 1
ATOM 604 N N . LYS A 1 78 ? -0.306 1.988 22.107 1.00 64.19 78 LYS A N 1
ATOM 605 C CA . LYS A 1 78 ? -1.679 2.507 22.231 1.00 64.19 78 LYS A CA 1
ATOM 606 C C . LYS A 1 78 ? -2.741 1.627 21.554 1.00 64.19 78 LYS A C 1
ATOM 608 O O . LYS A 1 78 ? -3.889 1.629 21.982 1.00 64.19 78 LYS A O 1
ATOM 613 N N . LEU A 1 79 ? -2.382 0.874 20.508 1.00 58.00 79 LEU A N 1
ATOM 614 C CA . LEU A 1 79 ? -3.315 -0.030 19.818 1.00 58.00 79 LEU A CA 1
ATOM 615 C C . LEU A 1 79 ? -3.476 -1.385 20.533 1.00 58.00 79 LEU A C 1
ATOM 617 O O . LEU A 1 79 ? -4.470 -2.072 20.299 1.00 58.00 79 LEU A O 1
ATOM 621 N N . MET A 1 80 ? -2.539 -1.779 21.406 1.00 56.22 80 MET A N 1
ATOM 622 C CA . MET A 1 80 ? -2.664 -3.010 22.202 1.00 56.22 80 MET A CA 1
ATOM 623 C C . MET A 1 80 ? -3.562 -2.825 23.422 1.00 56.22 80 MET A C 1
ATOM 625 O O . MET A 1 80 ? -4.367 -3.705 23.718 1.00 56.22 80 MET A O 1
ATOM 629 N N . GLU A 1 81 ? -3.487 -1.668 24.081 1.00 56.81 81 GLU A N 1
ATOM 630 C CA . GLU A 1 81 ? -4.353 -1.338 25.222 1.00 56.81 81 GLU A CA 1
ATOM 631 C C . GLU A 1 81 ? -5.840 -1.350 24.830 1.00 56.81 81 GLU A C 1
ATOM 633 O O . GLU A 1 81 ? -6.690 -1.783 25.602 1.00 56.81 81 GLU A O 1
ATOM 638 N N . GLN A 1 82 ? -6.158 -0.979 23.586 1.00 52.31 82 GLN A N 1
ATOM 639 C CA . GLN A 1 82 ? -7.524 -1.007 23.051 1.00 52.31 82 GLN A CA 1
ATOM 640 C C . GLN A 1 82 ? -8.016 -2.411 22.651 1.00 52.31 82 GLN A C 1
ATOM 642 O O . GLN A 1 82 ? -9.217 -2.603 22.470 1.00 52.31 82 GLN A O 1
ATOM 647 N N . ARG A 1 83 ? -7.123 -3.407 22.519 1.00 50.44 83 ARG A N 1
ATOM 648 C CA . ARG A 1 83 ? -7.484 -4.806 22.207 1.00 50.44 83 ARG A CA 1
ATOM 649 C C . ARG A 1 83 ? -7.643 -5.692 23.444 1.00 50.44 83 ARG A C 1
ATOM 651 O O . ARG A 1 83 ? -7.961 -6.870 23.294 1.00 50.44 83 ARG A O 1
ATOM 658 N N . LEU A 1 84 ? -7.467 -5.150 24.649 1.00 44.66 84 LEU A N 1
ATOM 659 C CA . LEU A 1 84 ? -7.611 -5.900 25.892 1.00 44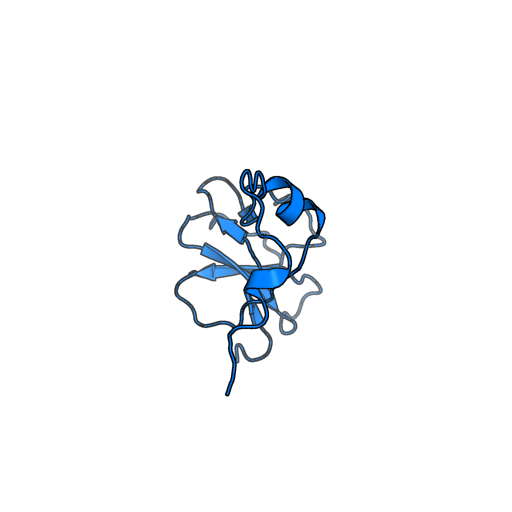.66 84 LEU A CA 1
ATOM 660 C C . LEU A 1 84 ? -8.725 -5.339 26.781 1.00 44.66 84 LEU A C 1
ATOM 662 O O . LEU A 1 84 ? -8.479 -4.491 27.632 1.00 44.66 84 LEU A O 1
ATOM 666 N N . PRO A 1 85 ? -9.909 -5.960 26.761 1.00 42.94 85 PRO A N 1
ATOM 667 C CA . PRO A 1 85 ? -10.587 -6.319 27.982 1.00 42.94 85 PRO A CA 1
ATOM 668 C C . PRO A 1 85 ? -10.280 -7.799 28.239 1.00 42.94 85 PRO A C 1
ATOM 670 O O . PRO A 1 85 ? -11.137 -8.655 28.034 1.00 42.94 85 PRO A O 1
ATOM 673 N N . LEU A 1 86 ? -9.065 -8.135 28.696 1.00 47.56 86 LEU A N 1
ATOM 674 C CA . LEU A 1 86 ? -8.861 -9.431 29.357 1.00 47.56 86 LEU A CA 1
ATOM 675 C C . LEU A 1 86 ? -9.564 -9.372 30.722 1.00 47.56 86 LEU A C 1
ATOM 677 O O . LEU A 1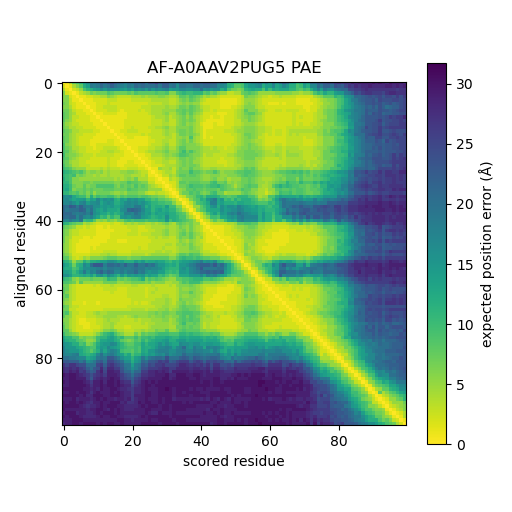 86 ? -8.947 -9.232 31.774 1.00 47.56 86 LEU A O 1
ATOM 681 N N . LYS A 1 87 ? -10.897 -9.477 30.706 1.00 48.34 87 LYS A N 1
ATOM 682 C CA . LYS A 1 87 ? -11.658 -9.980 31.848 1.00 48.34 87 LYS A CA 1
ATOM 683 C C . LYS A 1 87 ? -11.415 -11.485 31.937 1.00 48.34 87 LYS A C 1
ATOM 685 O O . LYS A 1 87 ? -12.240 -12.271 31.496 1.00 48.34 87 LYS A O 1
ATOM 690 N N . SER A 1 88 ? -10.283 -11.858 32.515 1.00 46.12 88 SER A N 1
ATOM 691 C CA . SER A 1 88 ? -10.162 -12.987 33.442 1.00 46.12 88 SER A CA 1
ATOM 692 C C . SER A 1 88 ? -8.708 -13.080 33.872 1.00 46.12 88 SER A C 1
ATOM 694 O O . SER A 1 88 ? -7.806 -13.173 33.043 1.00 46.12 88 SER A O 1
ATOM 696 N N . SER A 1 89 ? -8.505 -13.019 35.180 1.00 50.34 89 SER A N 1
ATOM 697 C CA . SER A 1 89 ? -7.221 -13.112 35.857 1.00 50.34 89 SER A CA 1
ATOM 698 C C . SER A 1 89 ? -6.400 -14.311 35.380 1.00 50.34 89 SER A C 1
ATOM 700 O O . SER A 1 89 ? -6.734 -15.449 35.703 1.00 50.34 89 SER A O 1
ATOM 702 N N . ILE A 1 90 ? -5.292 -14.054 34.695 1.00 49.44 90 ILE A N 1
ATOM 703 C CA . ILE A 1 90 ? -4.177 -14.999 34.663 1.00 49.44 90 ILE A CA 1
ATOM 704 C C . ILE A 1 90 ? -3.303 -14.608 35.851 1.00 49.44 90 ILE A C 1
ATOM 706 O O . ILE A 1 90 ? -2.694 -13.537 35.864 1.00 49.44 90 ILE A O 1
ATOM 710 N N . GLN A 1 91 ? -3.336 -15.419 36.908 1.00 52.00 91 GLN A N 1
ATOM 711 C CA . GLN A 1 91 ? -2.406 -15.254 38.018 1.00 52.00 91 GLN A CA 1
ATOM 712 C C . GLN A 1 91 ? -1.017 -15.705 37.559 1.00 52.00 91 GLN A C 1
ATOM 714 O O . GLN A 1 91 ? -0.873 -16.639 36.778 1.00 52.00 91 GLN A O 1
ATOM 719 N N . SER A 1 92 ? 0.022 -15.067 38.094 1.00 48.81 92 SER A N 1
ATOM 720 C CA . SER A 1 92 ? 1.442 -15.290 37.777 1.00 48.81 92 SER A CA 1
ATOM 721 C C . SER A 1 92 ? 1.952 -16.736 37.926 1.00 48.81 92 SER A C 1
ATOM 723 O O . SER A 1 92 ? 3.106 -17.009 37.609 1.00 48.81 92 SER A O 1
ATOM 725 N N . LYS A 1 93 ? 1.116 -17.672 38.387 1.00 46.91 93 LYS A N 1
ATOM 726 C CA . LYS A 1 93 ? 1.444 -19.091 38.556 1.00 46.91 93 LYS A CA 1
ATOM 727 C C . LYS A 1 93 ? 1.366 -19.902 37.256 1.00 46.91 93 LYS A C 1
ATOM 729 O O . LYS A 1 93 ? 1.978 -20.962 37.197 1.00 46.91 93 LYS A O 1
ATOM 734 N N . ASP A 1 94 ? 0.713 -19.390 36.212 1.00 48.84 94 ASP A N 1
ATOM 735 C CA . ASP A 1 94 ? 0.560 -20.118 34.940 1.00 48.84 94 ASP A CA 1
ATOM 736 C C . ASP A 1 94 ? 1.814 -20.061 34.039 1.00 48.84 94 ASP A C 1
ATOM 738 O O . ASP A 1 94 ? 1.935 -20.833 33.091 1.00 48.84 94 ASP A O 1
ATOM 742 N N . PHE A 1 95 ? 2.794 -19.200 34.350 1.00 48.03 95 PHE A N 1
ATOM 743 C CA . PHE A 1 95 ? 4.038 -19.065 33.573 1.00 48.03 95 PHE A CA 1
ATOM 744 C C . PHE A 1 95 ? 5.145 -20.063 33.956 1.00 48.03 95 PHE A C 1
ATOM 746 O O . PHE A 1 95 ? 6.147 -20.149 33.252 1.00 48.03 95 PHE A O 1
ATOM 753 N N . LEU A 1 96 ? 4.990 -20.831 35.041 1.00 42.59 96 LEU A N 1
ATOM 754 C CA . LEU A 1 96 ? 6.041 -21.726 35.554 1.00 42.59 96 LEU A CA 1
ATOM 755 C C . LEU A 1 96 ? 5.899 -23.202 35.140 1.00 42.59 96 LEU A C 1
ATOM 757 O O . LEU A 1 96 ? 6.639 -24.034 35.650 1.00 42.59 96 LEU A O 1
ATOM 761 N N . ASN A 1 97 ? 5.005 -23.539 34.202 1.00 42.03 97 ASN A N 1
ATOM 762 C CA . ASN A 1 97 ? 4.787 -24.930 33.766 1.00 42.03 97 ASN A CA 1
ATOM 763 C C . ASN A 1 97 ? 5.089 -25.222 32.287 1.00 42.03 97 ASN A C 1
ATOM 765 O O . ASN A 1 97 ? 4.675 -26.256 31.770 1.00 42.03 97 ASN A O 1
ATOM 769 N N . LEU A 1 98 ? 5.873 -24.378 31.617 1.00 38.56 98 LEU A N 1
ATOM 770 C CA . LEU A 1 98 ? 6.597 -24.801 30.412 1.00 38.56 98 LEU A CA 1
ATOM 771 C C . LEU A 1 98 ? 8.024 -25.178 30.818 1.00 38.56 98 LEU A C 1
ATO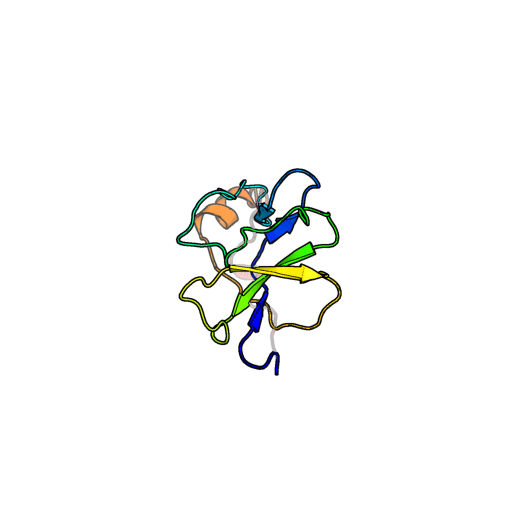M 773 O O . LEU A 1 98 ? 8.980 -24.446 30.577 1.00 38.56 98 LEU A O 1
ATOM 777 N N . GLY A 1 99 ? 8.116 -26.291 31.547 1.00 35.56 99 GLY A N 1
ATOM 778 C CA . GLY A 1 99 ? 9.369 -26.966 31.847 1.00 35.56 99 GLY A CA 1
ATOM 779 C C . GLY A 1 99 ? 9.818 -27.844 30.678 1.00 35.56 99 GLY A C 1
ATOM 780 O O . GLY A 1 99 ? 8.994 -28.563 30.117 1.00 35.56 99 GLY A O 1
ATOM 781 N N . PHE A 1 100 ? 11.136 -27.804 30.449 1.00 44.22 100 PHE A N 1
ATOM 782 C CA . PHE A 1 100 ? 11.984 -28.660 29.603 1.00 44.22 100 PHE A CA 1
ATOM 783 C C . PHE A 1 100 ? 11.897 -28.476 28.084 1.00 44.22 100 PHE A C 1
ATOM 785 O O . PHE A 1 100 ? 10.854 -28.788 27.474 1.00 44.22 100 PHE A O 1
#

Solvent-accessible surface area (backbone atoms only — not comparable to full-atom values): 6315 Å² total; per-residue (Å²): 130,74,88,54,38,30,32,40,68,29,32,20,73,65,82,42,47,23,33,77,87,68,48,77,55,74,79,80,44,73,73,44,35,41,82,75,45,81,79,80,65,21,39,70,63,21,23,31,28,39,40,82,80,56,99,52,98,24,45,40,48,77,45,59,59,87,58,93,61,53,74,59,87,83,88,58,75,73,66,53,63,76,71,55,82,77,86,64,89,78,62,86,74,72,77,74,73,84,72,134

Secondary structure (DSSP, 8-state):
--TTEEEEEEEE-SSSEEETT-PBP-TT-TTTBPSSTT-S---TTEEEEEES--SSS--EEEEETTS--EEPPPP-HHHHHTT----S---GGGGG----